Protein AF-D2TEB9-F1 (afdb_monomer_lite)

Foldseek 3Di:
DVVCQQVQKDKDWPVRVCVVVVPDPPDDPVNCVVPPVVVCLLQCLLQFPLWDKDFQFDPDPPGDGGIIMIGGDHDDPPDPSPDPDRDDSVSSVVSSVVNVVVVVLPPDDPDPVVVVVNVVVVVVVVVVVVVVVVVVVVVVVVVVVVVVVVVVPDPPVVVVVVVVVVVVVPPD

Structure (mmCIF, N/CA/C/O backbone):
data_AF-D2TEB9-F1
#
_entry.id   AF-D2TEB9-F1
#
loop_
_atom_site.group_PDB
_atom_site.id
_atom_site.type_symbol
_atom_site.label_atom_id
_atom_site.label_alt_id
_atom_site.label_comp_id
_atom_site.label_asym_id
_atom_site.label_entity_id
_atom_site.label_seq_id
_atom_site.pdbx_PDB_ins_code
_atom_site.Cartn_x
_atom_site.Cartn_y
_atom_site.Cartn_z
_atom_site.occupancy
_atom_site.B_iso_or_equiv
_atom_site.auth_seq_id
_atom_site.auth_comp_id
_atom_site.auth_asym_id
_atom_site.auth_atom_id
_atom_site.pdbx_PDB_model_num
ATOM 1 N N . LEU A 1 1 ? -5.143 -8.554 -5.297 1.00 90.31 1 LEU A N 1
ATOM 2 C CA . LEU A 1 1 ? -4.943 -8.502 -3.820 1.00 90.31 1 LEU A CA 1
ATOM 3 C C . LEU A 1 1 ? -6.089 -9.107 -3.008 1.00 90.31 1 LEU A C 1
ATOM 5 O O . LEU A 1 1 ? -5.792 -9.790 -2.038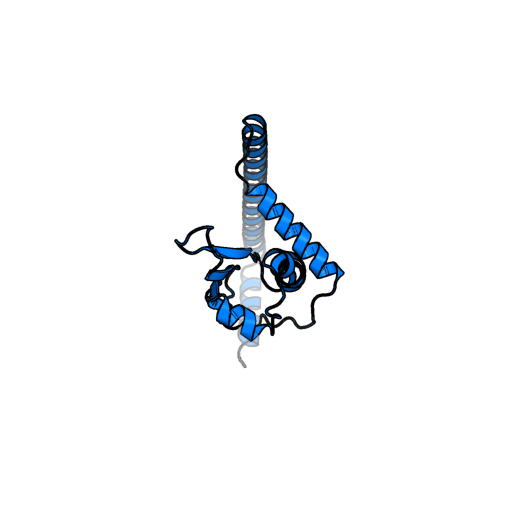 1.00 90.31 1 LEU A O 1
ATOM 9 N N . LYS A 1 2 ? -7.364 -8.933 -3.394 1.00 89.44 2 LYS A N 1
ATOM 10 C CA . LYS A 1 2 ? -8.524 -9.476 -2.650 1.00 89.44 2 LYS A CA 1
ATOM 11 C C . LYS A 1 2 ? -8.470 -11.002 -2.427 1.00 89.44 2 LYS A C 1
ATOM 13 O O . LYS A 1 2 ? -8.888 -11.475 -1.379 1.00 89.44 2 LYS A O 1
ATOM 18 N N . GLN A 1 3 ? -7.839 -11.765 -3.326 1.00 91.06 3 GLN A N 1
ATOM 19 C CA . GLN A 1 3 ? -7.564 -13.201 -3.122 1.00 91.06 3 GLN A CA 1
ATOM 20 C C . GLN A 1 3 ? -6.721 -13.512 -1.866 1.00 91.06 3 GLN A C 1
ATOM 22 O O . GLN A 1 3 ? -6.836 -14.584 -1.283 1.00 91.06 3 GLN A O 1
ATOM 27 N N . TYR A 1 4 ? -5.905 -12.556 -1.412 1.00 93.19 4 TYR A N 1
ATOM 28 C CA . TYR A 1 4 ? -5.076 -12.653 -0.208 1.00 93.19 4 TYR A CA 1
ATOM 29 C C . TYR A 1 4 ? -5.687 -11.910 0.990 1.00 93.19 4 TYR A C 1
ATOM 31 O O . TYR A 1 4 ? -4.988 -11.683 1.978 1.00 93.19 4 TYR A O 1
ATOM 39 N N . ARG A 1 5 ? -6.978 -11.535 0.934 1.00 89.75 5 ARG A N 1
ATOM 40 C CA . ARG A 1 5 ? -7.629 -10.676 1.942 1.00 89.75 5 ARG A CA 1
ATOM 41 C C . ARG A 1 5 ? -7.504 -11.188 3.376 1.00 89.75 5 ARG A C 1
ATOM 43 O O . ARG A 1 5 ? -7.299 -10.408 4.292 1.00 89.75 5 ARG A O 1
ATOM 50 N N . THR A 1 6 ? -7.548 -12.504 3.561 1.00 90.44 6 THR A N 1
ATOM 51 C CA . THR A 1 6 ? -7.464 -13.162 4.875 1.00 90.44 6 THR A CA 1
ATOM 52 C C . THR A 1 6 ? -6.033 -13.303 5.389 1.00 90.44 6 THR A C 1
ATOM 54 O O . THR A 1 6 ? -5.822 -13.382 6.594 1.00 90.44 6 THR A O 1
ATOM 57 N N . LYS A 1 7 ? -5.043 -13.346 4.488 1.00 94.31 7 LYS A N 1
ATOM 58 C CA . LYS A 1 7 ? -3.619 -13.437 4.841 1.00 94.31 7 LYS A CA 1
ATOM 59 C C . LYS A 1 7 ? -3.019 -12.062 5.132 1.00 94.31 7 LYS A C 1
ATOM 61 O O . LYS A 1 7 ? -2.113 -11.962 5.947 1.00 94.31 7 LYS A O 1
ATOM 66 N N . GLY A 1 8 ? -3.486 -11.020 4.439 1.00 93.19 8 GLY A N 1
ATOM 67 C CA . GLY A 1 8 ? -2.958 -9.658 4.576 1.00 93.19 8 GLY A CA 1
ATOM 68 C C . GLY A 1 8 ? -1.603 -9.429 3.895 1.00 93.19 8 GLY A C 1
ATOM 69 O O . GLY A 1 8 ? -1.045 -8.342 3.993 1.00 93.19 8 GLY A O 1
ATOM 70 N N . ILE A 1 9 ? -1.045 -10.436 3.214 1.00 96.12 9 ILE A N 1
ATOM 71 C CA . ILE A 1 9 ? 0.264 -10.361 2.554 1.00 96.12 9 ILE A CA 1
ATOM 72 C C . ILE A 1 9 ? 0.181 -11.026 1.182 1.00 96.12 9 ILE A C 1
ATOM 74 O O . ILE A 1 9 ? -0.337 -12.137 1.053 1.00 96.12 9 ILE A O 1
ATOM 78 N N . ALA A 1 10 ? 0.723 -10.354 0.168 1.00 97.06 10 ALA A N 1
ATOM 79 C CA . ALA A 1 10 ? 0.889 -10.879 -1.180 1.00 97.06 10 ALA A CA 1
ATOM 80 C C . ALA A 1 10 ? 2.290 -10.548 -1.700 1.00 97.06 10 ALA A C 1
ATOM 82 O O . ALA A 1 10 ? 2.760 -9.420 -1.548 1.00 97.06 10 ALA A O 1
ATOM 83 N N . TYR A 1 11 ? 2.947 -11.520 -2.320 1.00 97.62 11 TYR A N 1
ATOM 84 C CA . TYR A 1 11 ? 4.244 -11.338 -2.959 1.00 97.62 11 TYR A CA 1
ATOM 85 C C . TYR A 1 11 ? 4.131 -11.701 -4.434 1.00 97.62 11 TYR A C 1
ATOM 87 O O . TYR A 1 11 ? 3.519 -12.713 -4.767 1.00 97.62 11 TYR A O 1
ATOM 95 N N . PHE A 1 12 ? 4.737 -10.878 -5.281 1.00 97.56 12 PHE A N 1
ATOM 96 C CA . PHE A 1 12 ? 4.862 -11.110 -6.712 1.00 97.56 12 PHE A CA 1
ATOM 97 C C . PHE A 1 12 ? 6.335 -10.980 -7.086 1.00 97.56 12 PHE A C 1
ATOM 99 O O . PHE A 1 12 ? 7.004 -10.039 -6.631 1.00 97.56 12 PHE A O 1
ATOM 106 N N . SER A 1 13 ? 6.845 -11.908 -7.899 1.00 97.94 13 SER A N 1
ATOM 107 C CA . SER A 1 13 ? 8.158 -11.730 -8.520 1.00 97.94 13 SER A CA 1
ATOM 108 C C . SER A 1 13 ? 8.122 -10.511 -9.447 1.00 97.94 13 SER A C 1
ATOM 110 O O . SER A 1 13 ? 7.054 -9.977 -9.763 1.00 97.94 13 SER A O 1
ATOM 112 N N . LYS A 1 14 ? 9.289 -10.007 -9.846 1.00 95.88 14 LYS A N 1
ATOM 113 C CA . LYS A 1 14 ? 9.337 -8.877 -10.774 1.00 95.88 14 LYS A CA 1
ATOM 114 C C . LYS A 1 14 ? 8.683 -9.257 -12.102 1.00 95.88 14 LYS A C 1
ATOM 116 O O . LYS A 1 14 ? 7.904 -8.474 -12.631 1.00 95.88 14 LYS A O 1
ATOM 121 N N . GLU A 1 15 ? 8.986 -10.441 -12.608 1.00 96.44 15 GLU A N 1
ATOM 122 C CA . GLU A 1 15 ? 8.473 -10.959 -13.870 1.00 96.44 15 GLU A CA 1
ATOM 123 C C . GLU A 1 15 ? 6.946 -11.090 -13.819 1.00 96.44 15 GLU A C 1
ATOM 125 O O . GLU A 1 15 ? 6.272 -10.456 -14.629 1.00 96.44 15 GLU A O 1
ATOM 130 N N . ASP A 1 16 ? 6.404 -11.763 -12.795 1.00 97.44 16 ASP A N 1
ATOM 131 C CA . ASP A 1 16 ? 4.951 -11.923 -12.632 1.00 97.44 16 ASP A CA 1
ATOM 132 C C . ASP A 1 16 ? 4.256 -10.568 -12.483 1.00 97.44 16 ASP A C 1
ATOM 134 O O . ASP A 1 16 ? 3.182 -10.342 -13.028 1.00 97.44 16 ASP A O 1
ATOM 138 N N . PHE A 1 17 ? 4.852 -9.636 -11.734 1.00 96.69 17 PHE A N 1
ATOM 139 C CA . PHE A 1 17 ? 4.270 -8.310 -11.541 1.00 96.69 17 PHE A CA 1
ATOM 140 C C . PHE A 1 17 ? 4.210 -7.509 -12.845 1.00 96.69 17 PHE A C 1
ATOM 142 O O . PHE A 1 17 ? 3.246 -6.783 -13.078 1.00 96.69 17 PHE A O 1
ATOM 149 N N . HIS A 1 18 ? 5.241 -7.630 -13.684 1.00 96.62 18 HIS A N 1
ATOM 150 C CA . HIS A 1 18 ? 5.275 -6.983 -14.989 1.00 96.62 18 HIS A CA 1
ATOM 151 C C . HIS A 1 18 ? 4.279 -7.607 -15.961 1.00 96.62 18 HIS A C 1
ATOM 153 O O . HIS A 1 18 ? 3.633 -6.867 -16.694 1.00 96.62 18 HIS A O 1
ATOM 159 N N . GLU A 1 19 ? 4.145 -8.930 -15.952 1.00 97.00 19 GLU A N 1
ATOM 160 C CA . GLU A 1 19 ? 3.185 -9.648 -16.787 1.00 97.00 19 GLU A CA 1
ATOM 161 C C . GLU A 1 19 ? 1.742 -9.340 -16.373 1.00 97.00 19 GLU A C 1
ATOM 163 O O . GLU A 1 19 ? 0.947 -8.899 -17.191 1.00 97.00 19 GLU A O 1
ATOM 168 N N . LEU A 1 20 ? 1.416 -9.456 -15.082 1.00 95.75 20 LEU A N 1
ATOM 169 C CA . LEU A 1 20 ? 0.059 -9.240 -14.561 1.00 95.75 20 LEU A CA 1
ATOM 170 C C . LEU A 1 20 ? -0.494 -7.831 -14.803 1.00 95.75 20 LEU A C 1
ATOM 172 O O . LEU A 1 20 ? -1.709 -7.642 -14.789 1.00 95.75 20 LEU A O 1
ATOM 176 N N . LEU A 1 21 ? 0.384 -6.836 -14.926 1.00 95.25 21 LEU A N 1
ATOM 177 C CA . LEU A 1 21 ? 0.014 -5.435 -15.131 1.00 95.25 21 LEU A CA 1
ATOM 178 C C . LEU A 1 21 ? 0.371 -4.927 -16.533 1.00 95.25 21 LEU A C 1
ATOM 180 O O . LEU A 1 21 ? 0.321 -3.716 -16.752 1.00 95.25 21 LEU A O 1
ATOM 184 N N . ASP A 1 22 ? 0.774 -5.821 -17.442 1.00 96.44 22 ASP A N 1
ATOM 185 C CA . ASP A 1 22 ? 1.213 -5.495 -18.802 1.00 96.44 22 ASP A CA 1
ATOM 186 C C . ASP A 1 22 ? 2.218 -4.325 -18.846 1.00 96.44 22 ASP A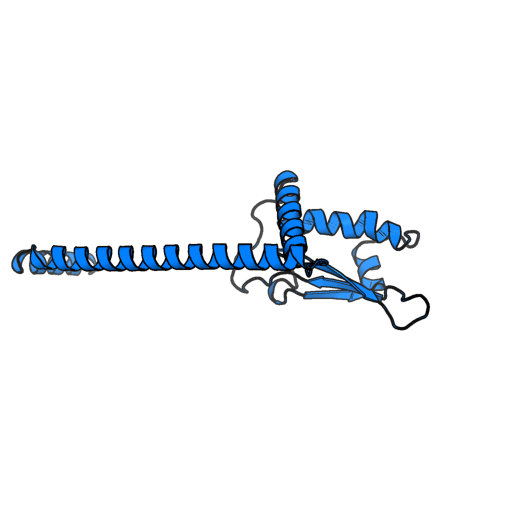 C 1
ATOM 188 O O . ASP A 1 22 ? 2.126 -3.392 -19.650 1.00 96.44 22 ASP A O 1
ATOM 192 N N . ILE A 1 23 ? 3.202 -4.342 -17.939 1.00 95.81 23 ILE A N 1
ATOM 193 C CA . ILE A 1 23 ? 4.173 -3.253 -17.797 1.00 95.81 23 ILE A CA 1
ATOM 194 C C . ILE A 1 23 ? 5.164 -3.295 -18.968 1.00 95.81 23 ILE A C 1
ATOM 196 O O . ILE A 1 23 ? 5.905 -4.275 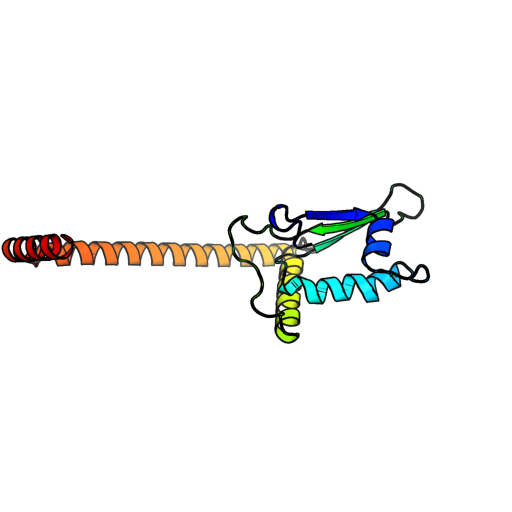-19.119 1.00 95.81 23 ILE A O 1
ATOM 200 N N . PRO A 1 24 ? 5.294 -2.208 -19.754 1.00 95.75 24 PRO A N 1
ATOM 201 C CA . PRO A 1 24 ? 6.236 -2.167 -20.862 1.00 95.75 24 PRO A CA 1
ATOM 202 C C . PRO A 1 24 ? 7.683 -2.370 -20.403 1.00 95.75 24 PRO A C 1
ATOM 204 O O . PRO A 1 24 ? 8.154 -1.717 -19.471 1.00 95.75 24 PRO A O 1
ATOM 207 N N . LYS A 1 25 ? 8.442 -3.195 -21.136 1.00 93.19 25 LYS A N 1
ATOM 208 C CA . LYS A 1 25 ? 9.878 -3.437 -20.873 1.00 93.19 25 LYS A CA 1
ATOM 209 C C . LYS A 1 25 ? 10.741 -2.169 -20.951 1.00 93.19 25 LYS A C 1
ATOM 211 O O . LYS A 1 25 ? 11.842 -2.149 -20.413 1.00 93.19 25 LYS A O 1
ATOM 216 N N . SER A 1 26 ? 10.252 -1.119 -21.615 1.00 95.75 26 SER A N 1
ATOM 217 C CA . SER A 1 26 ? 10.924 0.180 -21.722 1.00 95.75 26 SER A CA 1
ATOM 218 C C . SER A 1 26 ? 10.914 0.985 -20.420 1.00 95.75 26 SER A C 1
ATOM 220 O O . SER A 1 26 ? 11.710 1.915 -20.278 1.00 95.75 26 SER A O 1
ATOM 222 N N . TYR A 1 27 ? 10.029 0.660 -19.472 1.00 95.88 27 TYR A N 1
ATOM 223 C CA . TYR A 1 27 ? 9.930 1.395 -18.218 1.00 95.88 27 TYR A CA 1
ATOM 224 C C . TYR A 1 27 ? 11.143 1.111 -17.345 1.00 95.88 27 TYR A C 1
ATOM 226 O O . TYR A 1 27 ? 11.467 -0.034 -17.025 1.00 95.88 27 TYR A O 1
ATOM 234 N N . ARG A 1 28 ? 11.797 2.183 -16.902 1.00 94.31 28 ARG A N 1
ATOM 235 C CA . ARG A 1 28 ? 12.841 2.081 -15.887 1.00 94.31 28 ARG A CA 1
ATOM 236 C C . ARG A 1 28 ? 12.191 1.912 -14.521 1.00 94.31 28 ARG A C 1
ATOM 238 O O . ARG A 1 28 ? 11.037 2.280 -14.308 1.00 94.31 28 ARG A O 1
ATOM 245 N N . GLU A 1 29 ? 12.967 1.464 -13.540 1.00 91.88 29 GLU A N 1
ATOM 246 C CA . GLU A 1 29 ? 12.483 1.318 -12.161 1.00 91.88 29 GLU A CA 1
ATOM 247 C C . GLU A 1 29 ? 11.906 2.631 -11.590 1.00 91.88 29 GLU A C 1
ATOM 249 O O . GLU A 1 29 ? 10.990 2.618 -10.766 1.00 91.88 29 GLU A O 1
ATOM 254 N N . SER A 1 30 ? 12.412 3.786 -12.038 1.00 94.06 30 SER A N 1
ATOM 255 C CA . SER A 1 30 ? 11.865 5.106 -11.703 1.00 94.06 30 SER A CA 1
ATOM 256 C C . SER A 1 30 ? 10.464 5.331 -12.269 1.00 94.06 30 SER A C 1
ATOM 258 O O . SER A 1 30 ? 9.618 5.910 -11.586 1.00 94.06 30 SER A O 1
ATOM 260 N N . ASP A 1 31 ? 10.215 4.873 -13.495 1.00 96.56 31 ASP A N 1
ATOM 261 C CA . ASP A 1 31 ? 8.929 5.013 -14.175 1.00 96.56 31 ASP A CA 1
ATOM 262 C C . ASP A 1 31 ? 7.896 4.091 -13.544 1.00 96.56 31 ASP A C 1
ATOM 264 O O . ASP A 1 31 ? 6.786 4.536 -13.269 1.00 96.56 31 ASP A O 1
ATOM 268 N N . ILE A 1 32 ? 8.289 2.862 -13.192 1.00 96.00 32 ILE A N 1
ATOM 269 C CA . ILE A 1 32 ? 7.441 1.918 -12.451 1.00 96.00 32 ILE A CA 1
ATOM 270 C C . ILE A 1 32 ? 6.976 2.548 -11.131 1.00 96.00 32 ILE A C 1
ATOM 272 O O . ILE A 1 32 ? 5.789 2.524 -10.811 1.00 96.00 32 ILE A O 1
ATOM 276 N N . ASN A 1 33 ? 7.868 3.214 -10.388 1.00 94.50 33 ASN A N 1
ATOM 277 C CA . ASN A 1 33 ? 7.465 3.899 -9.153 1.00 94.50 33 ASN A CA 1
ATOM 278 C C . ASN A 1 33 ? 6.448 5.010 -9.394 1.00 94.50 33 ASN A C 1
ATOM 280 O O . ASN A 1 33 ? 5.471 5.124 -8.656 1.00 94.50 33 ASN A O 1
ATOM 284 N N . LYS A 1 34 ? 6.701 5.854 -10.397 1.00 96.06 34 LYS A N 1
ATOM 285 C CA . LYS A 1 34 ? 5.888 7.044 -10.663 1.00 96.06 34 LYS A CA 1
ATOM 286 C C . LYS A 1 34 ? 4.534 6.695 -11.272 1.00 96.06 34 LYS A C 1
ATOM 288 O O . LYS A 1 34 ? 3.545 7.318 -10.902 1.00 96.06 34 LYS A O 1
ATOM 293 N N . LYS A 1 35 ? 4.510 5.742 -12.203 1.00 96.44 35 LYS A N 1
ATOM 294 C CA . LYS A 1 35 ? 3.356 5.436 -13.054 1.00 96.44 35 LYS A CA 1
ATOM 295 C C . LYS A 1 35 ? 2.552 4.229 -12.590 1.00 96.44 35 LYS A C 1
ATOM 297 O O . LYS A 1 35 ? 1.386 4.152 -12.935 1.00 96.44 35 LYS A O 1
ATOM 302 N N . ILE A 1 36 ? 3.149 3.313 -11.828 1.00 96.06 36 ILE A N 1
ATOM 303 C CA . ILE A 1 36 ? 2.486 2.072 -11.408 1.00 96.06 36 ILE A CA 1
ATOM 304 C C . ILE A 1 36 ? 2.309 2.061 -9.889 1.00 96.06 36 ILE A C 1
ATOM 306 O O . ILE A 1 36 ? 1.192 2.131 -9.389 1.00 96.06 36 ILE A O 1
ATOM 310 N N . ILE A 1 37 ? 3.404 2.075 -9.124 1.00 95.81 37 ILE A N 1
ATOM 311 C CA . ILE A 1 37 ? 3.337 1.928 -7.659 1.00 95.81 37 ILE A CA 1
ATOM 312 C C . ILE A 1 37 ? 2.615 3.105 -6.991 1.00 95.81 37 ILE A C 1
ATOM 314 O O . ILE A 1 37 ? 1.805 2.895 -6.087 1.00 95.81 37 ILE A O 1
ATOM 318 N N . LYS A 1 38 ? 2.894 4.347 -7.413 1.00 94.75 38 LYS A N 1
ATOM 319 C CA . LYS A 1 38 ? 2.259 5.539 -6.830 1.00 94.75 38 LYS A CA 1
ATOM 320 C C . LYS A 1 38 ? 0.736 5.554 -7.066 1.00 94.75 38 LYS A C 1
ATOM 322 O O . LYS A 1 38 ? 0.035 5.720 -6.066 1.00 94.75 38 LYS A O 1
ATOM 327 N N . PRO A 1 39 ? 0.221 5.347 -8.295 1.00 95.06 39 PRO A N 1
ATOM 328 C CA . PRO A 1 39 ? -1.220 5.222 -8.525 1.00 95.06 39 PRO A CA 1
ATOM 329 C C . PRO A 1 39 ? -1.860 4.059 -7.769 1.00 95.06 39 PRO A C 1
ATOM 331 O O . PRO A 1 39 ? -2.838 4.279 -7.064 1.00 95.06 39 PRO A O 1
ATOM 334 N N . ILE A 1 40 ? -1.247 2.866 -7.787 1.00 95.00 40 ILE A N 1
ATOM 335 C CA . ILE A 1 40 ? -1.753 1.702 -7.039 1.00 95.00 40 ILE A CA 1
ATOM 336 C C . ILE A 1 40 ? -1.929 2.039 -5.558 1.00 95.00 40 ILE A C 1
ATOM 338 O O . ILE A 1 40 ? -2.952 1.710 -4.965 1.00 95.00 40 ILE A O 1
ATOM 342 N N . ARG A 1 41 ? -0.949 2.713 -4.944 1.00 93.31 41 ARG A N 1
ATOM 343 C CA . ARG A 1 41 ? -1.065 3.130 -3.543 1.00 93.31 41 ARG A CA 1
ATOM 344 C C . ARG A 1 41 ? -2.240 4.089 -3.344 1.00 93.31 41 ARG A C 1
ATOM 346 O O . ARG A 1 41 ? -2.994 3.915 -2.403 1.00 93.31 41 ARG A O 1
ATOM 353 N N . GLN A 1 42 ? -2.399 5.086 -4.208 1.00 91.56 42 GLN A N 1
ATOM 354 C CA . GLN A 1 42 ? -3.473 6.072 -4.077 1.00 91.56 42 GLN A CA 1
ATOM 355 C C . GLN A 1 42 ? -4.865 5.436 -4.185 1.00 91.56 42 GLN A C 1
ATOM 357 O O . GLN A 1 42 ? -5.724 5.705 -3.351 1.00 91.56 42 GLN A O 1
ATOM 362 N N . GLU A 1 43 ? -5.069 4.565 -5.167 1.00 91.25 43 GLU A N 1
ATOM 363 C CA . GLU A 1 43 ? -6.375 3.960 -5.436 1.00 91.25 43 GLU A CA 1
ATOM 364 C C . GLU A 1 43 ? -6.722 2.869 -4.417 1.00 91.25 43 GLU A C 1
ATOM 366 O O . GLU A 1 43 ? -7.842 2.796 -3.909 1.00 91.25 43 GLU A O 1
ATOM 371 N N . LEU A 1 44 ? -5.749 2.019 -4.076 1.00 91.75 44 LEU A N 1
ATOM 372 C CA . LEU A 1 44 ? -6.002 0.842 -3.252 1.00 91.75 44 LEU A CA 1
ATOM 373 C C . LEU A 1 44 ? -5.988 1.124 -1.749 1.00 91.75 44 LEU A C 1
ATOM 375 O O . LEU A 1 44 ? -6.535 0.315 -1.001 1.00 91.75 44 LEU A O 1
ATOM 379 N N . THR A 1 45 ? -5.422 2.242 -1.279 1.00 90.44 45 THR A N 1
ATOM 380 C CA . THR A 1 45 ? -5.449 2.599 0.152 1.00 90.44 45 THR A CA 1
ATOM 381 C C . THR A 1 45 ? -6.874 2.825 0.675 1.00 90.44 45 THR A C 1
ATOM 383 O O . THR A 1 45 ? -7.134 2.543 1.843 1.00 90.44 45 THR A O 1
ATOM 386 N N . ALA A 1 46 ? -7.818 3.250 -0.174 1.00 88.38 46 ALA A N 1
ATOM 387 C CA . ALA A 1 46 ? -9.232 3.351 0.204 1.00 88.38 46 ALA A CA 1
ATOM 388 C C . ALA A 1 46 ? -9.878 1.985 0.484 1.00 88.38 46 ALA A C 1
ATOM 390 O O . ALA A 1 46 ? -10.786 1.876 1.302 1.00 88.38 46 ALA A O 1
ATOM 391 N N . ILE A 1 47 ? -9.406 0.944 -0.204 1.00 88.88 47 ILE A N 1
ATOM 392 C CA . ILE A 1 47 ? -9.985 -0.402 -0.165 1.00 88.88 47 ILE A CA 1
ATOM 393 C C . ILE A 1 47 ? -9.284 -1.252 0.899 1.00 88.88 47 ILE A C 1
ATOM 395 O O . ILE A 1 47 ? -9.932 -1.909 1.708 1.00 88.88 47 ILE A O 1
ATOM 399 N N . PHE A 1 48 ? -7.951 -1.232 0.916 1.00 90.06 48 PHE A N 1
ATOM 400 C CA . PHE A 1 48 ? -7.126 -2.047 1.800 1.00 90.06 48 PHE A CA 1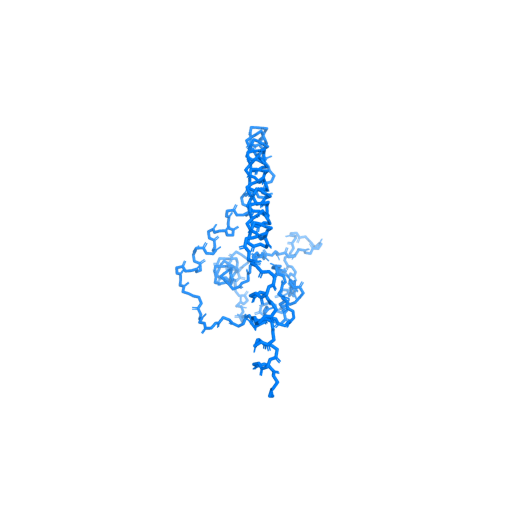
ATOM 401 C C . PHE A 1 48 ? -6.530 -1.189 2.918 1.00 90.06 48 PHE A C 1
ATOM 403 O O . PHE A 1 48 ? -5.593 -0.413 2.714 1.00 90.06 48 PHE A O 1
ATOM 410 N N . LYS A 1 49 ? -7.050 -1.365 4.136 1.00 88.69 49 LYS A N 1
ATOM 411 C CA . LYS A 1 49 ? -6.575 -0.643 5.326 1.00 88.69 49 LYS A CA 1
ATOM 412 C C . LYS A 1 49 ? -5.116 -0.996 5.627 1.00 88.69 49 LYS A C 1
ATOM 414 O O . LYS A 1 49 ? -4.762 -2.172 5.712 1.00 88.69 49 LYS A O 1
ATOM 419 N N . GLY A 1 50 ? -4.280 0.023 5.827 1.00 89.06 50 GLY A N 1
ATOM 420 C CA . GLY A 1 50 ? -2.855 -0.158 6.131 1.00 89.06 50 GLY A CA 1
ATOM 421 C C . GLY A 1 50 ? -2.032 -0.717 4.966 1.00 89.06 50 GLY A C 1
ATOM 422 O O . GLY A 1 50 ? -1.029 -1.390 5.199 1.00 89.06 50 GLY A O 1
ATOM 423 N N . LEU A 1 51 ? -2.458 -0.489 3.716 1.00 94.00 51 LEU A N 1
ATOM 424 C CA . LEU A 1 51 ? -1.723 -0.951 2.541 1.00 94.00 51 LEU A CA 1
ATOM 425 C C . LEU A 1 51 ? -0.315 -0.345 2.474 1.00 94.00 51 LEU A C 1
ATOM 427 O O . LEU A 1 51 ? -0.142 0.866 2.351 1.00 94.00 51 LEU A O 1
ATOM 431 N N . THR A 1 52 ? 0.688 -1.215 2.460 1.00 93.31 52 THR A N 1
ATOM 432 C CA . THR A 1 52 ? 2.098 -0.879 2.268 1.00 93.31 52 THR A CA 1
ATOM 433 C C . THR A 1 52 ? 2.667 -1.722 1.136 1.00 93.31 52 THR A C 1
ATOM 435 O O . THR A 1 52 ? 2.428 -2.927 1.055 1.00 93.31 52 THR A O 1
ATOM 438 N N . ILE A 1 53 ? 3.428 -1.080 0.251 1.00 95.12 53 ILE A N 1
ATOM 439 C CA . ILE A 1 53 ? 4.066 -1.721 -0.899 1.00 95.12 53 ILE A CA 1
ATOM 440 C C . ILE A 1 53 ? 5.574 -1.613 -0.707 1.00 95.12 53 ILE A C 1
ATOM 442 O O . ILE A 1 53 ? 6.123 -0.513 -0.645 1.00 95.12 53 ILE A O 1
ATOM 446 N N . GLN A 1 54 ? 6.244 -2.753 -0.599 1.00 95.06 54 GLN A N 1
ATOM 447 C CA . GLN A 1 54 ? 7.684 -2.840 -0.404 1.00 95.06 54 GLN A CA 1
ATOM 448 C C . GLN A 1 54 ? 8.337 -3.542 -1.584 1.00 95.06 54 GLN A C 1
ATOM 450 O O . GLN A 1 54 ? 7.880 -4.589 -2.037 1.00 95.06 54 GLN A O 1
ATOM 455 N N . LYS A 1 55 ? 9.461 -3.005 -2.048 1.00 95.94 55 LYS A N 1
ATOM 456 C CA . LYS A 1 55 ? 10.300 -3.709 -3.016 1.00 95.94 55 LYS A CA 1
ATOM 457 C C . LYS A 1 55 ? 11.171 -4.719 -2.299 1.00 95.94 55 LYS A C 1
ATOM 459 O O . LYS A 1 55 ? 11.778 -4.414 -1.271 1.00 95.94 55 LYS A O 1
ATOM 464 N N . ARG A 1 56 ? 11.265 -5.912 -2.867 1.00 96.81 56 ARG A N 1
ATOM 465 C CA . ARG A 1 56 ? 12.239 -6.917 -2.462 1.00 96.81 56 ARG A CA 1
ATOM 466 C C . ARG A 1 56 ? 13.449 -6.812 -3.378 1.00 96.81 56 ARG A C 1
ATOM 468 O O . ARG A 1 56 ? 13.310 -6.752 -4.598 1.00 96.81 56 ARG A O 1
ATOM 475 N N . TYR A 1 57 ? 14.630 -6.784 -2.772 1.00 96.38 57 TYR A N 1
ATOM 476 C CA . TYR A 1 57 ? 15.899 -6.635 -3.473 1.00 96.38 57 TYR A CA 1
ATOM 477 C C . TYR A 1 57 ? 16.717 -7.922 -3.388 1.00 96.38 57 TYR A C 1
ATOM 479 O O . TYR A 1 57 ? 16.779 -8.563 -2.338 1.00 96.38 57 TYR A O 1
ATOM 487 N N . GLY A 1 58 ? 17.358 -8.283 -4.495 1.00 95.38 58 GLY A N 1
ATOM 488 C CA . GLY A 1 58 ? 18.244 -9.434 -4.589 1.00 95.38 58 GLY A CA 1
ATOM 489 C C . GLY A 1 58 ? 19.637 -9.173 -4.013 1.00 95.38 58 GLY A C 1
ATOM 490 O O . GLY A 1 58 ? 20.015 -8.048 -3.671 1.00 95.38 58 GLY A O 1
ATOM 491 N N . LYS A 1 59 ? 20.439 -10.240 -3.936 1.00 92.88 59 LYS A N 1
ATOM 492 C CA . LYS A 1 59 ? 21.819 -10.201 -3.416 1.00 92.88 59 LYS A CA 1
ATOM 493 C C . LYS A 1 59 ? 22.874 -9.749 -4.448 1.00 92.88 59 LYS A C 1
ATOM 495 O O . LYS A 1 59 ? 24.033 -9.613 -4.081 1.00 92.88 59 LYS A O 1
ATOM 500 N N . GLY A 1 60 ? 22.491 -9.492 -5.703 1.00 92.56 60 GLY A N 1
ATOM 501 C CA . GLY A 1 60 ? 23.404 -9.103 -6.788 1.00 92.56 60 GLY A CA 1
ATOM 502 C C . GLY A 1 60 ? 23.947 -7.666 -6.712 1.00 92.56 60 GLY A C 1
ATOM 503 O O . GLY A 1 60 ? 23.486 -6.839 -5.915 1.00 92.56 60 GLY A O 1
ATOM 504 N N . ARG A 1 61 ? 24.924 -7.355 -7.580 1.00 90.69 61 ARG A N 1
ATOM 505 C CA . ARG A 1 61 ? 25.505 -6.007 -7.722 1.00 90.69 61 ARG A CA 1
ATOM 506 C C . ARG A 1 61 ? 24.407 -4.995 -8.065 1.00 90.69 61 ARG A C 1
ATOM 508 O O . ARG A 1 61 ? 23.547 -5.265 -8.895 1.00 90.69 61 ARG A O 1
ATOM 515 N N . GLY A 1 62 ? 24.427 -3.841 -7.399 1.00 89.56 62 GLY A N 1
ATOM 516 C CA . GLY A 1 62 ? 23.424 -2.791 -7.598 1.00 89.56 62 GLY A CA 1
ATOM 517 C C . GLY A 1 62 ? 22.056 -3.066 -6.966 1.00 89.56 62 GLY A C 1
ATOM 518 O O . GLY A 1 62 ? 21.135 -2.307 -7.237 1.00 89.56 62 GLY A O 1
ATOM 519 N N . LYS A 1 63 ? 21.917 -4.114 -6.129 1.00 93.44 63 LYS A N 1
ATOM 520 C CA . LYS A 1 63 ? 20.667 -4.474 -5.427 1.00 93.44 63 LYS A CA 1
ATOM 521 C C . LYS A 1 63 ? 19.464 -4.473 -6.382 1.00 93.44 63 LYS A C 1
ATOM 523 O O . LYS A 1 63 ? 18.575 -3.634 -6.249 1.00 93.44 63 LYS A O 1
ATOM 528 N N . PRO A 1 64 ? 19.427 -5.390 -7.363 1.00 94.94 64 PRO A N 1
ATOM 529 C CA . PRO A 1 64 ? 18.328 -5.433 -8.318 1.00 94.94 64 PRO A CA 1
ATOM 530 C C . PRO A 1 64 ? 17.004 -5.707 -7.597 1.00 94.94 64 PRO A C 1
ATOM 532 O O . PRO A 1 64 ? 16.962 -6.481 -6.637 1.00 94.94 64 PRO A O 1
ATOM 535 N N . VAL A 1 65 ? 15.921 -5.081 -8.058 1.00 95.81 65 VAL A N 1
ATOM 536 C CA . VAL A 1 65 ? 14.563 -5.403 -7.602 1.00 95.81 65 VAL A CA 1
ATOM 537 C C . VAL A 1 65 ? 14.195 -6.776 -8.154 1.00 95.81 65 VAL A C 1
ATOM 539 O O . VAL A 1 65 ? 14.280 -6.991 -9.358 1.00 95.81 65 VAL A O 1
ATOM 542 N N . ILE A 1 66 ? 13.811 -7.691 -7.268 1.00 97.19 66 ILE A N 1
ATOM 543 C CA . ILE A 1 66 ? 13.426 -9.071 -7.608 1.00 97.19 66 ILE A CA 1
ATOM 544 C C . ILE A 1 66 ? 11.925 -9.316 -7.437 1.00 97.19 66 ILE A C 1
ATOM 546 O O . ILE A 1 66 ? 11.420 -10.362 -7.818 1.00 97.19 66 ILE A O 1
ATOM 550 N N . GLY A 1 67 ? 11.202 -8.376 -6.829 1.00 97.19 67 GLY A N 1
ATOM 551 C CA . GLY A 1 67 ? 9.758 -8.482 -6.681 1.00 97.19 67 GLY A CA 1
ATOM 552 C C . GLY A 1 67 ? 9.162 -7.417 -5.778 1.00 97.19 67 GLY A C 1
ATOM 553 O O . GLY A 1 67 ? 9.867 -6.572 -5.215 1.00 97.19 67 GLY A O 1
ATOM 554 N N . TYR A 1 68 ? 7.849 -7.496 -5.616 1.00 97.69 68 TYR A N 1
ATOM 555 C CA . TYR A 1 68 ? 7.041 -6.528 -4.890 1.00 97.69 68 TYR A CA 1
ATOM 556 C C . TYR A 1 68 ? 6.187 -7.255 -3.852 1.00 97.69 68 TYR A C 1
ATOM 558 O O . TYR A 1 68 ? 5.500 -8.231 -4.150 1.00 97.69 68 TYR A O 1
ATOM 566 N N . GLN A 1 69 ? 6.247 -6.781 -2.611 1.00 97.38 69 GLN A N 1
ATOM 567 C CA . GLN A 1 69 ? 5.450 -7.285 -1.505 1.00 97.38 69 GLN A CA 1
ATOM 568 C C . GLN A 1 69 ? 4.400 -6.251 -1.113 1.00 97.38 69 GLN A C 1
ATOM 570 O O . GLN A 1 69 ? 4.724 -5.110 -0.795 1.00 97.38 69 GLN A O 1
ATOM 575 N N . PHE A 1 70 ? 3.152 -6.688 -1.085 1.00 97.31 70 PHE A N 1
ATOM 576 C CA . PHE A 1 70 ? 2.005 -5.932 -0.616 1.00 97.31 70 PHE A CA 1
ATOM 577 C C . PHE A 1 70 ? 1.618 -6.454 0.763 1.00 97.31 70 PHE A C 1
ATOM 579 O O . PHE A 1 70 ? 1.434 -7.659 0.936 1.00 97.31 70 PHE A O 1
ATOM 586 N N . THR A 1 71 ? 1.485 -5.561 1.736 1.00 95.69 71 THR A N 1
ATOM 587 C CA . THR A 1 71 ? 1.027 -5.883 3.093 1.00 95.69 71 THR A CA 1
ATOM 588 C C . THR A 1 71 ? -0.132 -4.977 3.468 1.00 95.69 71 THR A C 1
ATOM 590 O O . THR A 1 71 ? -0.093 -3.791 3.161 1.00 95.69 71 THR A O 1
ATOM 593 N N . PHE A 1 72 ? -1.156 -5.513 4.115 1.00 94.69 72 PHE A N 1
ATOM 594 C CA . PHE A 1 72 ? -2.344 -4.780 4.544 1.00 94.69 72 PHE A CA 1
ATOM 595 C C . PHE A 1 72 ? -3.025 -5.516 5.705 1.00 94.69 72 PHE A C 1
ATOM 597 O O . PHE A 1 72 ? -2.725 -6.679 5.983 1.00 94.69 72 PHE A O 1
ATOM 604 N N . LYS A 1 73 ? -3.942 -4.844 6.406 1.00 92.25 73 LYS A N 1
ATOM 605 C CA . LYS A 1 73 ? -4.667 -5.441 7.532 1.00 92.25 73 LYS A CA 1
ATOM 606 C C . LYS A 1 73 ? -5.584 -6.570 7.024 1.00 92.25 73 LYS A C 1
ATOM 608 O O . LYS A 1 73 ? -6.420 -6.296 6.163 1.00 92.25 73 LYS A O 1
ATOM 613 N N . PRO A 1 74 ? -5.453 -7.810 7.531 1.00 92.19 74 PRO A N 1
ATOM 614 C CA . PRO A 1 74 ? -6.264 -8.928 7.064 1.00 92.19 74 PRO A CA 1
ATOM 615 C C . PRO A 1 74 ? -7.744 -8.764 7.434 1.00 92.19 74 PRO A C 1
ATOM 617 O O . PRO A 1 74 ? -8.088 -8.234 8.493 1.00 92.19 74 PRO A O 1
ATOM 620 N N . GLU A 1 75 ? -8.608 -9.247 6.547 1.00 88.31 75 GLU A N 1
ATOM 621 C CA . GLU A 1 75 ? -10.065 -9.255 6.689 1.00 88.31 75 GLU A CA 1
ATOM 622 C C . GLU A 1 75 ? -10.563 -10.559 7.336 1.00 88.31 75 GLU A C 1
ATOM 624 O O . GLU A 1 75 ? -9.927 -11.617 7.246 1.00 88.31 75 GLU A O 1
ATOM 629 N N . ILE A 1 76 ? -11.731 -10.500 7.980 1.00 87.19 76 ILE A N 1
ATOM 630 C CA . ILE A 1 76 ? -12.343 -11.656 8.642 1.00 87.19 76 ILE A CA 1
ATOM 631 C C . ILE A 1 76 ? -12.972 -12.557 7.566 1.00 87.19 76 ILE A C 1
ATOM 633 O O . ILE A 1 76 ? -13.639 -12.096 6.648 1.00 87.19 76 ILE A O 1
ATOM 637 N N . LYS A 1 77 ? -12.795 -13.882 7.658 1.00 79.19 77 LYS A N 1
ATOM 638 C CA . LYS A 1 77 ? -13.243 -14.819 6.602 1.00 79.19 77 LYS A CA 1
ATOM 639 C C . LYS A 1 77 ? -14.725 -14.673 6.214 1.00 79.19 77 LYS A C 1
ATOM 641 O O . LYS A 1 77 ? -15.046 -14.840 5.041 1.00 79.19 77 LYS A O 1
ATOM 646 N N . LYS A 1 78 ? -15.594 -14.376 7.186 1.00 77.62 78 LYS A N 1
ATOM 647 C CA . LYS A 1 78 ? -17.058 -14.305 7.033 1.00 77.62 78 LYS A CA 1
ATOM 648 C C . LYS A 1 78 ? -17.616 -12.879 6.896 1.00 77.62 78 LYS A C 1
ATOM 650 O O . LYS A 1 78 ? -18.832 -12.739 6.870 1.00 77.62 78 LYS A O 1
ATOM 655 N N . SER A 1 79 ? -16.783 -11.835 6.854 1.00 74.12 79 SER A N 1
ATOM 656 C CA . SER A 1 79 ? -17.295 -10.486 6.588 1.00 74.12 79 SER A CA 1
ATOM 657 C C . SER A 1 79 ? -17.688 -10.346 5.120 1.00 74.12 79 SER A C 1
ATOM 659 O O . SER A 1 79 ? -16.937 -10.769 4.241 1.00 74.12 79 SER A O 1
ATOM 661 N N . ASP A 1 80 ? -18.854 -9.749 4.868 1.00 69.06 80 ASP A N 1
ATOM 662 C CA . ASP A 1 80 ? -19.178 -9.190 3.558 1.00 69.06 80 ASP A CA 1
ATOM 663 C C . ASP A 1 80 ? -18.466 -7.838 3.439 1.00 69.06 80 ASP A C 1
ATOM 665 O O . ASP A 1 80 ? -18.883 -6.820 3.990 1.00 69.06 80 ASP A O 1
ATOM 669 N N . ASP A 1 81 ? -17.296 -7.884 2.818 1.00 64.94 81 ASP A N 1
ATOM 670 C CA . ASP A 1 81 ? -16.359 -6.776 2.661 1.00 64.94 81 ASP A CA 1
ATOM 671 C C . ASP A 1 81 ? -16.189 -6.409 1.177 1.00 64.94 81 ASP A C 1
ATOM 673 O O . ASP A 1 81 ? -15.162 -5.859 0.756 1.00 64.94 81 ASP A O 1
ATOM 677 N N . PHE A 1 82 ? -17.205 -6.714 0.364 1.00 68.19 82 PHE A N 1
ATOM 678 C CA . PHE A 1 82 ? -17.342 -6.142 -0.965 1.00 68.19 82 PHE A CA 1
ATOM 679 C C . PHE A 1 82 ? -17.802 -4.691 -0.831 1.00 68.19 82 PHE A C 1
ATOM 681 O O . PHE A 1 82 ? -18.854 -4.389 -0.267 1.00 68.19 82 PHE A O 1
ATOM 688 N N . ASN A 1 83 ? -16.996 -3.766 -1.352 1.00 66.81 83 ASN A N 1
ATOM 689 C CA . ASN A 1 83 ? -17.400 -2.371 -1.412 1.00 66.81 83 ASN A CA 1
ATOM 690 C C . ASN A 1 83 ? -18.658 -2.267 -2.282 1.00 66.81 83 ASN A C 1
ATOM 692 O O . ASN A 1 83 ? -18.620 -2.593 -3.467 1.00 66.81 83 ASN A O 1
ATOM 696 N N . LYS A 1 84 ? -19.764 -1.799 -1.693 1.00 69.81 84 LYS A N 1
ATOM 697 C CA . LYS A 1 84 ? -21.055 -1.624 -2.385 1.00 69.81 84 LYS A CA 1
ATOM 698 C C . LYS A 1 84 ? -20.981 -0.614 -3.539 1.00 69.81 84 LYS A C 1
ATOM 700 O O . LYS A 1 84 ? -21.849 -0.594 -4.400 1.00 69.81 84 LYS A O 1
ATOM 705 N N . HIS A 1 85 ? -19.954 0.230 -3.530 1.00 75.44 85 HIS A N 1
ATOM 706 C CA . HIS A 1 85 ? -19.659 1.251 -4.525 1.00 75.44 85 HIS A CA 1
ATOM 707 C C . HIS A 1 85 ? -18.139 1.411 -4.634 1.00 75.44 85 HIS A C 1
ATOM 709 O O . HIS A 1 85 ? -17.410 1.188 -3.665 1.00 75.44 85 HIS A O 1
ATOM 715 N N . ALA A 1 86 ? -17.647 1.770 -5.820 1.00 80.31 86 ALA A N 1
ATOM 716 C CA . ALA A 1 86 ? -16.241 2.115 -5.984 1.00 80.31 86 ALA A CA 1
ATOM 717 C C . ALA A 1 86 ? -15.940 3.408 -5.200 1.00 80.31 86 ALA A C 1
ATOM 719 O O . ALA A 1 86 ? -16.724 4.355 -5.300 1.00 80.31 86 ALA A O 1
ATOM 720 N N . PRO A 1 87 ? -14.833 3.469 -4.437 1.00 82.50 87 PRO A N 1
ATOM 721 C CA . PRO A 1 87 ? -14.501 4.655 -3.661 1.00 82.50 87 PRO A CA 1
ATOM 722 C C . PRO A 1 87 ? -14.270 5.850 -4.586 1.00 82.50 87 PRO A C 1
ATOM 724 O O . PRO A 1 87 ? -13.559 5.756 -5.593 1.00 82.50 87 PRO A O 1
ATOM 727 N N . THR A 1 88 ? -14.851 6.988 -4.228 1.00 88.31 88 THR A N 1
ATOM 728 C CA . THR A 1 88 ? -14.694 8.252 -4.952 1.00 88.31 88 THR A CA 1
ATOM 729 C C . THR A 1 88 ? -13.264 8.789 -4.832 1.00 88.31 88 THR A C 1
ATOM 731 O O . THR A 1 88 ? -12.509 8.429 -3.926 1.00 88.31 88 THR A O 1
ATOM 734 N N . LYS A 1 89 ? -12.865 9.699 -5.732 1.00 87.75 89 LYS A N 1
ATOM 735 C CA . LYS A 1 89 ? -11.525 10.319 -5.683 1.00 87.75 89 LYS A CA 1
ATOM 736 C C . LYS A 1 89 ? -11.266 11.054 -4.363 1.00 87.75 89 LYS A C 1
ATOM 738 O O . LYS A 1 89 ? -10.140 11.052 -3.872 1.00 87.75 89 LYS A O 1
ATOM 743 N N . GLU A 1 90 ? -12.295 11.665 -3.780 1.00 88.75 90 GLU A N 1
ATOM 744 C CA . GLU A 1 90 ? -12.184 12.356 -2.493 1.00 88.75 90 GLU A CA 1
ATOM 745 C C . GLU A 1 90 ? -11.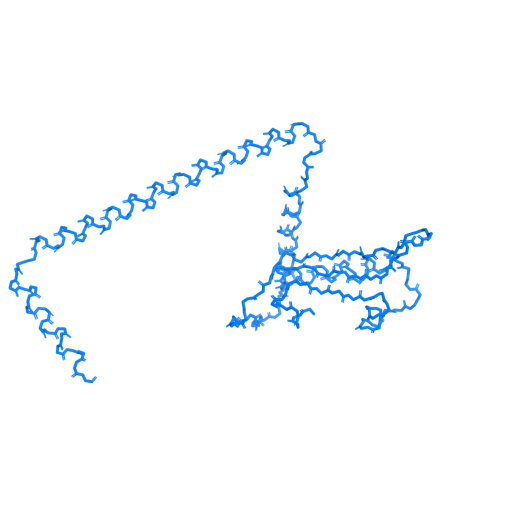924 11.383 -1.343 1.00 88.75 90 GLU A C 1
ATOM 747 O O . GLU A 1 90 ? -11.041 11.624 -0.520 1.00 88.75 90 GLU A O 1
ATOM 752 N N . GLU A 1 91 ? -12.637 10.257 -1.306 1.00 87.00 91 GLU A N 1
ATOM 753 C CA . GLU A 1 91 ? -12.433 9.204 -0.306 1.00 87.00 91 GLU A CA 1
ATOM 754 C C . GLU A 1 91 ? -11.046 8.575 -0.424 1.00 87.00 91 GLU A C 1
ATOM 756 O O . GLU A 1 91 ? -10.383 8.352 0.588 1.00 87.00 91 GLU A O 1
ATOM 761 N N . GLN A 1 92 ? -10.570 8.357 -1.653 1.00 88.25 92 GLN A N 1
ATOM 762 C CA . GLN A 1 92 ? -9.208 7.886 -1.903 1.00 88.25 92 GLN A CA 1
ATOM 763 C C . GLN A 1 92 ? -8.161 8.862 -1.365 1.00 88.25 92 GLN A C 1
ATOM 765 O O . GLN A 1 92 ? -7.231 8.447 -0.674 1.00 88.25 92 GLN A O 1
ATOM 770 N N . ASN A 1 93 ? -8.333 10.163 -1.614 1.00 89.12 93 ASN A N 1
ATOM 771 C CA . ASN A 1 93 ? -7.414 11.180 -1.110 1.00 89.12 93 ASN A CA 1
ATOM 772 C C . ASN A 1 93 ? -7.428 11.256 0.426 1.00 89.12 93 ASN A C 1
ATOM 774 O O . ASN A 1 93 ? -6.358 11.265 1.034 1.00 89.12 93 ASN A O 1
ATOM 778 N N . LYS A 1 94 ? -8.611 11.221 1.057 1.00 89.75 94 LYS A N 1
ATOM 779 C CA . LYS A 1 94 ? -8.747 11.189 2.526 1.00 89.75 94 LYS A CA 1
ATOM 780 C C . LYS A 1 94 ? -8.089 9.947 3.129 1.00 89.75 94 LYS A C 1
ATOM 782 O O . LYS A 1 94 ? -7.338 10.049 4.096 1.00 89.75 94 LYS A O 1
ATOM 787 N N . ALA A 1 95 ? -8.322 8.771 2.544 1.00 86.56 95 ALA A N 1
ATOM 788 C CA . ALA A 1 95 ? -7.708 7.526 2.998 1.00 86.56 95 ALA A CA 1
ATOM 789 C C . ALA A 1 95 ? -6.178 7.558 2.858 1.00 86.56 95 ALA A C 1
ATOM 791 O O . ALA A 1 95 ? -5.459 7.110 3.754 1.00 86.56 95 ALA A O 1
ATOM 792 N N . LEU A 1 96 ? -5.671 8.121 1.757 1.00 88.75 96 LEU A N 1
ATOM 793 C CA . LEU A 1 96 ? -4.239 8.289 1.533 1.00 88.75 96 LEU A CA 1
ATOM 794 C C . LEU A 1 96 ? -3.607 9.251 2.550 1.00 88.75 96 LEU A C 1
ATOM 796 O O . LEU A 1 96 ? -2.505 8.989 3.032 1.00 88.75 96 LEU A O 1
ATOM 800 N N . GLU A 1 97 ? -4.284 10.348 2.886 1.00 89.12 97 GLU A N 1
ATOM 801 C CA . GLU A 1 97 ? -3.827 11.307 3.895 1.00 89.12 97 GLU A CA 1
ATOM 802 C C . GLU A 1 97 ? -3.737 10.666 5.285 1.00 89.12 97 GLU A C 1
ATOM 804 O O . GLU A 1 97 ? -2.682 10.731 5.920 1.00 89.12 97 GLU A O 1
ATOM 809 N N . LEU A 1 98 ? -4.780 9.937 5.697 1.00 86.75 98 LEU A N 1
ATOM 810 C CA . LEU A 1 98 ? -4.798 9.170 6.947 1.00 86.75 98 LEU A CA 1
ATOM 811 C C . LEU A 1 98 ? -3.661 8.140 7.007 1.00 86.75 98 LEU A C 1
ATOM 813 O O . LEU A 1 98 ? -2.952 8.047 8.010 1.00 86.75 98 LEU A O 1
ATOM 817 N N . ALA A 1 99 ? -3.439 7.395 5.921 1.00 84.88 99 ALA A N 1
ATOM 818 C CA . ALA A 1 99 ? -2.355 6.420 5.850 1.00 84.88 99 ALA A CA 1
ATOM 819 C C . ALA A 1 99 ? -0.971 7.086 5.949 1.00 84.88 99 ALA A C 1
ATOM 821 O O . ALA A 1 99 ? -0.089 6.595 6.653 1.00 84.88 99 ALA A O 1
ATOM 822 N N . ASN A 1 100 ? -0.767 8.227 5.282 1.00 85.81 100 ASN A N 1
ATOM 823 C CA . ASN A 1 100 ? 0.490 8.969 5.381 1.00 85.81 100 ASN A CA 1
ATOM 824 C C . ASN A 1 100 ? 0.718 9.521 6.797 1.00 85.81 100 ASN A C 1
ATOM 826 O O . ASN A 1 100 ? 1.859 9.516 7.261 1.00 85.81 100 ASN A O 1
ATOM 830 N N . GLN A 1 101 ? -0.336 9.969 7.486 1.00 85.00 101 GLN A N 1
ATOM 831 C CA . GLN A 1 101 ? -0.253 10.441 8.868 1.00 85.00 101 GLN A CA 1
ATOM 832 C C . GLN A 1 101 ? 0.165 9.316 9.826 1.00 85.00 101 GLN A C 1
ATOM 834 O O . GLN A 1 101 ? 1.065 9.519 10.640 1.00 85.00 101 GLN A O 1
ATOM 839 N N . GLN A 1 102 ? -0.412 8.117 9.678 1.00 77.25 102 GLN A N 1
ATOM 840 C CA . GLN A 1 102 ? -0.025 6.933 10.459 1.00 77.25 102 GLN A CA 1
ATOM 841 C C . GLN A 1 102 ? 1.457 6.584 10.271 1.00 77.25 102 GLN A C 1
ATOM 843 O O . GLN A 1 102 ? 2.197 6.434 11.244 1.00 77.25 102 GLN A O 1
ATOM 848 N N . VAL A 1 103 ? 1.933 6.566 9.023 1.00 76.00 103 VAL A N 1
ATOM 849 C CA . VAL A 1 103 ? 3.352 6.313 8.724 1.00 76.00 103 VAL A CA 1
ATOM 850 C C . VAL A 1 103 ? 4.260 7.383 9.339 1.00 76.00 103 VAL A C 1
ATOM 852 O O . VAL A 1 103 ? 5.371 7.075 9.761 1.00 76.00 103 VAL A O 1
ATOM 855 N N . GLN A 1 104 ? 3.829 8.646 9.394 1.00 69.62 104 GLN A N 1
ATOM 856 C CA . GLN A 1 104 ? 4.602 9.706 10.048 1.00 69.62 104 GLN A CA 1
ATOM 857 C C . GLN A 1 104 ? 4.673 9.530 11.567 1.00 69.62 104 GLN A C 1
ATOM 859 O O . GLN A 1 104 ? 5.728 9.794 12.133 1.00 69.62 104 GLN A O 1
ATOM 864 N N . SER A 1 105 ? 3.601 9.062 12.214 1.00 67.19 105 SER A N 1
ATOM 865 C CA . SER A 1 105 ? 3.618 8.769 13.653 1.00 67.19 105 SER A CA 1
ATOM 866 C C . SER A 1 105 ? 4.448 7.539 14.025 1.00 67.19 105 SER A C 1
ATOM 868 O O . SER A 1 105 ? 4.966 7.485 15.130 1.00 67.19 105 SER A O 1
ATOM 870 N N . GLU A 1 106 ? 4.598 6.568 13.121 1.00 65.69 106 GLU A N 1
ATOM 871 C CA . GLU A 1 106 ? 5.379 5.344 13.363 1.00 65.69 106 GLU A CA 1
ATOM 872 C C . GLU A 1 106 ? 6.879 5.505 13.069 1.00 65.69 106 GLU A C 1
ATOM 874 O O . GLU A 1 106 ? 7.692 4.662 13.460 1.00 65.69 106 GLU A O 1
ATOM 879 N N . LYS A 1 107 ? 7.280 6.569 12.362 1.00 64.44 107 LYS A N 1
ATOM 880 C CA . LYS A 1 107 ? 8.700 6.855 12.137 1.00 64.44 107 LYS A CA 1
ATOM 881 C C . LYS A 1 107 ? 9.368 7.159 13.468 1.00 64.44 107 LYS A C 1
ATOM 883 O O . LYS A 1 107 ? 8.952 8.065 14.182 1.00 64.44 107 LYS A O 1
ATOM 888 N N . ALA A 1 108 ? 10.447 6.429 13.752 1.00 59.84 108 ALA A N 1
ATOM 889 C CA . ALA A 1 108 ? 11.244 6.662 14.941 1.00 59.84 108 ALA A CA 1
ATOM 890 C C . ALA A 1 108 ? 11.691 8.137 14.976 1.00 59.84 108 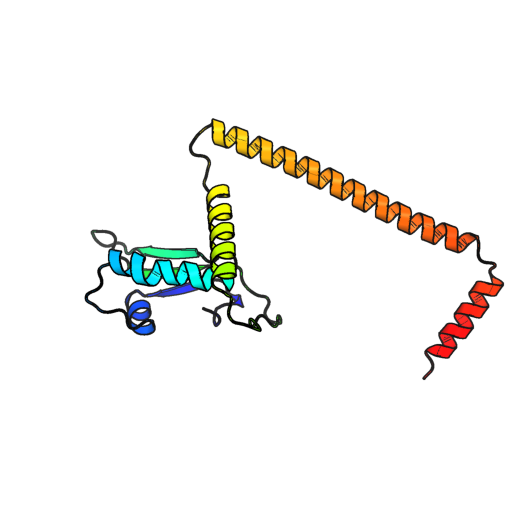ALA A C 1
ATOM 892 O O . ALA A 1 108 ? 12.282 8.605 13.996 1.00 59.84 108 ALA A O 1
ATOM 893 N N . PRO A 1 109 ? 11.422 8.864 16.071 1.00 61.38 109 PRO A N 1
ATOM 894 C CA . PRO A 1 109 ? 11.828 10.254 16.216 1.00 61.38 109 PRO A CA 1
ATOM 895 C C . PRO A 1 109 ? 13.337 10.374 16.016 1.00 61.38 109 PRO A C 1
ATOM 897 O O . PRO A 1 109 ? 14.140 9.709 16.683 1.00 61.38 109 PRO A O 1
ATOM 900 N N . THR A 1 110 ? 13.705 11.220 15.062 1.00 63.22 110 THR A N 1
ATOM 901 C CA . THR A 1 110 ? 15.088 11.414 14.615 1.00 63.22 110 THR A CA 1
ATOM 902 C C . THR A 1 110 ? 15.873 12.312 15.570 1.00 63.22 110 THR A C 1
ATOM 904 O O . THR A 1 110 ? 17.098 12.243 15.619 1.00 63.22 110 THR A O 1
ATOM 907 N N . SER A 1 111 ? 15.164 13.094 16.391 1.00 77.56 111 SER A N 1
ATOM 908 C CA . SER A 1 111 ? 15.719 13.993 17.405 1.00 77.56 111 SER A CA 1
ATOM 909 C C . SER A 1 111 ? 15.205 13.672 18.817 1.00 77.56 111 SER A C 1
ATOM 911 O O . SER A 1 111 ? 14.067 13.241 19.011 1.00 77.56 111 SER A O 1
ATOM 913 N N . LEU A 1 112 ? 16.028 13.943 19.837 1.00 74.81 112 LEU A N 1
ATOM 914 C CA . LEU A 1 112 ? 15.653 13.856 21.259 1.00 74.81 112 LEU A CA 1
ATOM 915 C C . LEU A 1 112 ? 14.398 14.680 21.590 1.00 74.81 112 LEU A C 1
ATOM 917 O O . LEU A 1 112 ? 13.574 14.255 22.396 1.00 74.81 112 LEU A O 1
ATOM 921 N N . GLN A 1 113 ? 14.216 15.833 20.943 1.00 80.31 113 GLN A N 1
ATOM 922 C CA . GLN A 1 113 ? 13.036 16.673 21.162 1.00 80.31 113 GLN A CA 1
ATOM 923 C C . GLN A 1 113 ? 11.752 16.021 20.635 1.00 80.31 113 GLN A C 1
ATOM 925 O O . GLN A 1 113 ? 10.707 16.099 21.282 1.00 80.31 113 GLN A O 1
ATOM 930 N N . GLU A 1 114 ? 11.832 15.334 19.493 1.00 79.75 114 GLU A N 1
ATOM 931 C CA . GLU A 1 114 ? 10.704 14.584 18.935 1.00 79.75 114 GLU A CA 1
ATOM 932 C C . GLU A 1 114 ? 10.312 13.427 19.864 1.00 79.75 114 GLU A C 1
ATOM 934 O O . GLU A 1 114 ? 9.126 13.258 20.139 1.00 79.75 114 GLU A O 1
ATOM 939 N N . LYS A 1 115 ? 11.296 12.724 20.455 1.00 81.31 115 LYS A N 1
ATOM 940 C CA . LYS A 1 115 ? 11.063 11.682 21.478 1.00 81.31 115 LYS A CA 1
ATOM 941 C C . LYS A 1 115 ? 10.307 12.218 22.690 1.00 81.31 115 LYS A C 1
ATOM 943 O O . LYS A 1 115 ? 9.332 11.615 23.129 1.00 81.31 115 LYS A O 1
ATOM 948 N N . ILE A 1 116 ? 10.738 13.361 23.227 1.00 85.56 116 ILE A N 1
ATOM 949 C CA . ILE A 1 116 ? 10.084 13.993 24.384 1.00 85.56 116 ILE A CA 1
ATOM 950 C C . ILE A 1 116 ? 8.644 14.392 24.033 1.00 85.56 116 ILE A C 1
ATOM 952 O O . ILE A 1 116 ? 7.727 14.182 24.828 1.00 85.56 116 ILE A O 1
ATOM 956 N N . LYS A 1 117 ? 8.422 14.947 22.836 1.00 86.50 117 LYS A N 1
ATOM 957 C CA . LYS A 1 117 ? 7.089 15.346 22.362 1.00 86.50 117 LYS A CA 1
ATOM 958 C C . LYS A 1 117 ? 6.156 14.145 22.189 1.00 86.50 117 LYS A C 1
ATOM 960 O O . LYS A 1 117 ? 4.988 14.226 22.564 1.00 86.50 117 LYS A O 1
ATOM 965 N N . GLU A 1 118 ? 6.663 13.044 21.649 1.00 81.88 118 GLU A N 1
ATOM 966 C CA . GLU A 1 118 ? 5.920 11.794 21.486 1.00 81.88 118 GLU A CA 1
ATOM 967 C C . GLU A 1 118 ? 5.522 11.192 22.840 1.00 81.88 118 GLU A C 1
ATOM 969 O O . GLU A 1 118 ? 4.352 10.875 23.052 1.00 81.88 118 GLU A O 1
ATOM 974 N N . GLN A 1 119 ? 6.458 11.117 23.792 1.00 85.12 119 GLN A N 1
ATOM 975 C CA . GLN A 1 119 ? 6.173 10.621 25.142 1.00 85.12 119 GLN A CA 1
ATOM 976 C C . GLN A 1 119 ? 5.115 11.467 25.859 1.00 85.12 119 GLN A C 1
ATOM 978 O O . GLN A 1 119 ? 4.215 10.909 26.484 1.00 85.12 119 GLN A O 1
ATOM 983 N N . LYS A 1 120 ? 5.172 12.799 25.720 1.00 88.38 120 LYS A N 1
ATOM 984 C CA . LYS A 1 120 ? 4.147 13.704 26.266 1.00 88.38 120 LYS A CA 1
ATOM 985 C C . LYS A 1 120 ? 2.761 13.427 25.680 1.00 88.38 120 LYS A C 1
ATOM 987 O O . LYS A 1 120 ? 1.812 13.283 26.441 1.00 88.38 120 LYS A O 1
ATOM 992 N N . ARG A 1 121 ? 2.649 13.277 24.354 1.00 87.25 121 ARG A N 1
ATOM 993 C CA . ARG A 1 121 ? 1.378 12.917 23.692 1.00 87.25 121 ARG A CA 1
ATOM 994 C C . ARG A 1 121 ? 0.849 11.562 24.152 1.00 87.25 121 ARG A C 1
ATOM 996 O O . ARG A 1 121 ? -0.344 11.413 24.387 1.00 87.25 121 ARG A O 1
ATOM 1003 N N . LYS A 1 122 ? 1.733 10.570 24.292 1.00 87.56 122 LYS A N 1
ATOM 1004 C CA . LYS A 1 122 ? 1.364 9.237 24.782 1.00 87.56 122 LYS A CA 1
ATOM 1005 C C . LYS A 1 122 ? 0.814 9.296 26.209 1.00 87.56 122 LYS A C 1
ATOM 1007 O O . LYS A 1 122 ? -0.163 8.616 26.504 1.00 87.56 122 LYS A O 1
ATOM 1012 N N . LEU A 1 123 ? 1.419 10.113 27.070 1.00 93.25 123 LEU A N 1
ATOM 1013 C CA . LEU A 1 123 ? 0.954 10.318 28.440 1.00 93.25 123 LEU A CA 1
ATOM 1014 C C . LEU A 1 123 ? -0.426 10.990 28.482 1.00 93.25 123 LEU A C 1
ATOM 1016 O O . LEU A 1 123 ? -1.302 10.531 29.205 1.00 93.25 123 LEU A O 1
ATOM 1020 N N . GLU A 1 124 ? -0.630 12.030 27.677 1.00 92.62 124 GLU A N 1
ATOM 1021 C CA . GLU A 1 124 ? -1.918 12.727 27.559 1.00 92.62 124 GLU A CA 1
ATOM 1022 C C . GLU A 1 124 ? -3.036 11.782 27.090 1.00 92.62 124 GLU A C 1
ATOM 1024 O O . GLU A 1 124 ? -4.116 11.745 27.679 1.00 92.62 124 GLU A O 1
ATOM 1029 N N . LEU A 1 125 ? -2.751 10.938 26.093 1.00 93.00 125 LEU A N 1
ATOM 1030 C CA . LEU A 1 125 ? -3.706 9.945 25.603 1.00 93.00 125 LEU A CA 1
ATOM 1031 C C . LEU A 1 125 ? -4.068 8.912 26.682 1.00 93.00 125 LEU A C 1
ATOM 1033 O O . LEU A 1 125 ? -5.237 8.564 26.826 1.00 93.00 125 LEU A O 1
ATOM 1037 N N . LEU A 1 126 ? -3.087 8.441 27.460 1.00 92.38 126 LEU A N 1
ATOM 1038 C CA . LEU A 1 126 ? -3.331 7.520 28.577 1.00 92.38 126 LEU A CA 1
ATOM 1039 C C . LEU A 1 126 ? -4.230 8.150 29.647 1.00 92.38 126 LEU A C 1
ATOM 1041 O O . LEU A 1 126 ? -5.153 7.497 30.124 1.00 92.38 126 LEU A O 1
ATOM 1045 N N . GLN A 1 127 ? -4.015 9.426 29.973 1.00 93.62 127 GLN A N 1
ATOM 1046 C CA . GLN A 1 127 ? -4.873 10.156 30.912 1.00 93.62 127 GLN A CA 1
ATOM 1047 C C . GLN A 1 127 ? -6.308 10.294 30.389 1.00 93.62 127 GLN A C 1
ATOM 1049 O O . GLN A 1 127 ? -7.262 10.214 31.161 1.00 93.62 127 GLN A O 1
ATOM 1054 N N . GLN A 1 128 ? -6.481 10.501 29.082 1.00 93.00 128 GLN A N 1
ATOM 1055 C CA . GLN A 1 128 ? -7.806 10.573 28.470 1.00 93.00 128 GLN A CA 1
ATOM 1056 C C . GLN A 1 128 ? -8.519 9.214 28.483 1.00 93.00 128 GLN A C 1
ATOM 1058 O O . GLN A 1 128 ? -9.708 9.157 28.791 1.00 93.00 128 GLN A O 1
ATOM 1063 N N . LEU A 1 129 ? -7.797 8.123 28.208 1.00 90.81 129 LEU A N 1
ATOM 1064 C CA . LEU A 1 129 ? -8.329 6.759 28.301 1.00 90.81 129 LEU A CA 1
ATOM 1065 C C . LEU A 1 129 ? -8.774 6.419 29.725 1.00 90.81 129 LEU A C 1
ATOM 1067 O O . LEU A 1 129 ? -9.860 5.878 29.908 1.00 90.81 129 LEU A O 1
ATOM 1071 N N . GLU A 1 130 ? -7.985 6.796 30.729 1.00 92.50 130 GLU A N 1
ATOM 1072 C CA . GLU A 1 130 ? -8.338 6.581 32.132 1.00 92.50 130 GLU A CA 1
ATOM 1073 C C . GLU A 1 130 ? -9.627 7.327 32.519 1.00 92.50 130 GLU A C 1
ATOM 1075 O O . GLU A 1 130 ? -10.484 6.780 33.212 1.00 92.50 130 GLU A O 1
ATOM 1080 N N . LYS A 1 131 ? -9.804 8.567 32.045 1.00 93.12 131 LYS A N 1
ATOM 1081 C CA . LYS A 1 131 ? -11.049 9.326 32.257 1.00 93.12 131 LYS A CA 1
ATOM 1082 C C . LYS A 1 131 ? -12.251 8.633 31.620 1.00 93.12 131 LYS A C 1
ATOM 1084 O O . LYS A 1 131 ? -13.263 8.466 32.292 1.00 93.12 131 LYS A O 1
ATOM 1089 N N . LEU A 1 132 ? -12.114 8.173 30.376 1.00 90.62 132 LEU A N 1
ATOM 1090 C CA . LEU A 1 132 ? -13.170 7.438 29.672 1.00 90.62 132 LEU A CA 1
ATOM 1091 C C . LEU A 1 132 ? -13.548 6.139 30.395 1.00 90.62 132 LEU A C 1
ATOM 1093 O O . LEU A 1 132 ? -14.725 5.807 30.498 1.00 90.62 132 LEU A O 1
ATOM 1097 N N . GLU A 1 133 ? -12.566 5.409 30.924 1.00 87.56 133 GLU A N 1
ATOM 1098 C CA . GLU A 1 133 ? -12.808 4.182 31.688 1.00 87.56 133 GLU A CA 1
ATOM 1099 C C . GLU A 1 133 ? -13.536 4.472 33.010 1.00 87.56 133 GLU A C 1
ATOM 1101 O O . GLU A 1 133 ? -14.460 3.753 33.394 1.00 87.56 133 GLU A O 1
ATOM 1106 N N . ARG A 1 134 ? -13.184 5.573 33.686 1.00 87.56 134 ARG A N 1
ATOM 1107 C CA . ARG A 1 134 ? -13.915 6.045 34.871 1.00 87.56 134 ARG A CA 1
ATOM 1108 C C . ARG A 1 134 ? -15.351 6.436 34.529 1.00 87.56 134 ARG A C 1
ATOM 1110 O O . ARG A 1 134 ? -16.256 6.036 35.251 1.00 87.56 134 ARG A O 1
ATOM 1117 N N . GLU A 1 135 ? -15.569 7.162 33.436 1.00 84.00 135 GLU A N 1
ATOM 1118 C CA . GLU A 1 135 ? -16.905 7.546 32.961 1.00 84.00 135 GLU A CA 1
ATOM 1119 C C . GLU A 1 135 ? -17.768 6.316 32.649 1.00 84.00 135 GLU A C 1
ATOM 1121 O O . GLU A 1 135 ? -18.889 6.217 33.143 1.00 84.00 135 GLU A O 1
ATOM 1126 N N . GLN A 1 136 ? -17.227 5.331 31.925 1.00 80.12 136 GLN A N 1
ATOM 1127 C CA . GLN A 1 136 ? -17.896 4.051 31.649 1.00 80.12 136 GLN A CA 1
ATOM 1128 C C . GLN A 1 136 ? -18.282 3.315 32.939 1.00 80.12 136 GLN A C 1
ATOM 1130 O O . GLN A 1 136 ? -19.404 2.829 33.079 1.00 80.12 136 GLN A O 1
ATOM 1135 N N . ASN A 1 137 ? -17.370 3.257 33.911 1.00 78.50 137 ASN A N 1
ATOM 1136 C CA . ASN A 1 137 ? -17.624 2.604 35.192 1.00 78.50 137 ASN A CA 1
ATOM 1137 C C . ASN A 1 137 ? -18.687 3.333 36.027 1.00 78.50 137 ASN A C 1
ATOM 1139 O O . ASN A 1 137 ? -19.496 2.674 36.680 1.00 78.50 137 ASN A O 1
ATOM 1143 N N . THR A 1 138 ? -18.719 4.666 36.000 1.00 77.56 138 THR A N 1
ATOM 1144 C CA . THR A 1 138 ? -19.762 5.464 36.663 1.00 77.56 138 THR A CA 1
ATOM 1145 C C . THR A 1 138 ? -21.123 5.237 36.008 1.00 77.56 138 THR A C 1
ATOM 1147 O O . THR A 1 138 ? -22.076 4.906 36.706 1.00 77.56 138 THR A O 1
ATOM 1150 N N . GLN A 1 139 ? -21.194 5.264 34.674 1.00 67.44 139 GLN A N 1
ATOM 1151 C CA . GLN A 1 139 ? -22.416 4.964 33.920 1.00 67.44 139 GLN A CA 1
ATOM 1152 C C . GLN A 1 139 ? -22.927 3.539 34.182 1.00 67.44 139 GLN A C 1
ATOM 1154 O O . GLN A 1 139 ? -24.123 3.315 34.352 1.00 67.44 139 GLN A O 1
ATOM 1159 N N . ASN A 1 140 ? -22.038 2.549 34.283 1.00 66.69 140 ASN A N 1
ATOM 1160 C CA . ASN A 1 140 ? -22.426 1.176 34.625 1.00 66.69 140 ASN A CA 1
ATOM 1161 C C . ASN A 1 140 ? -22.959 1.048 36.062 1.00 66.69 140 ASN A C 1
ATOM 1163 O O . ASN A 1 140 ? -23.865 0.251 36.312 1.00 66.69 140 ASN A O 1
ATOM 1167 N N . LYS A 1 141 ? -22.424 1.829 37.010 1.00 71.25 141 LYS A N 1
ATOM 1168 C CA . LYS A 1 141 ? -22.936 1.889 38.387 1.00 71.25 141 LYS A CA 1
ATOM 1169 C C . LYS A 1 141 ? -24.304 2.563 38.453 1.00 71.25 141 LYS A C 1
ATOM 1171 O O . LYS A 1 141 ? -25.184 2.023 39.112 1.00 71.25 141 LYS A O 1
ATOM 1176 N N . GLU A 1 142 ? -24.503 3.670 37.741 1.00 64.31 142 GLU A N 1
ATOM 1177 C CA . GLU A 1 142 ? -25.790 4.379 37.654 1.00 64.31 142 GLU A CA 1
ATOM 1178 C C . GLU A 1 142 ? -26.876 3.502 37.013 1.00 64.31 142 GLU A C 1
ATOM 1180 O O . GLU A 1 142 ? -27.961 3.354 37.573 1.00 64.31 142 GLU A O 1
ATOM 1185 N N . ASN A 1 143 ? -26.557 2.812 35.914 1.00 59.91 143 ASN A N 1
ATOM 1186 C CA . ASN A 1 143 ? -27.475 1.869 35.267 1.00 59.91 143 ASN A CA 1
ATOM 1187 C C . ASN A 1 143 ? -27.840 0.669 36.166 1.00 59.91 143 ASN A C 1
ATOM 1189 O O . ASN A 1 143 ? -28.958 0.156 36.095 1.00 59.91 143 ASN A O 1
ATOM 1193 N N . ASN A 1 144 ? -26.917 0.198 37.013 1.00 59.56 144 ASN A N 1
ATOM 1194 C CA . ASN A 1 144 ? -27.207 -0.862 37.985 1.00 59.56 144 ASN A CA 1
ATOM 1195 C C . ASN A 1 144 ? -27.996 -0.349 39.201 1.00 59.56 144 ASN A C 1
ATOM 1197 O O . ASN A 1 144 ? -28.888 -1.058 39.662 1.00 59.56 144 ASN A O 1
ATOM 1201 N N . ALA A 1 145 ? -27.723 0.868 39.679 1.00 59.88 145 ALA A N 1
ATOM 1202 C CA . ALA A 1 145 ? -28.467 1.501 40.769 1.00 59.88 145 ALA A CA 1
ATOM 1203 C C . ALA A 1 145 ? -29.932 1.767 40.374 1.00 59.88 145 ALA A C 1
ATOM 1205 O O . ALA A 1 145 ? -30.849 1.393 41.104 1.00 59.88 145 ALA A O 1
ATOM 1206 N N . GLN A 1 146 ? -30.169 2.276 39.161 1.00 58.84 146 GLN A N 1
ATOM 1207 C CA . GLN A 1 146 ? -31.520 2.473 38.623 1.00 58.84 146 GLN A CA 1
ATOM 1208 C C . GLN A 1 146 ? -32.272 1.141 38.447 1.00 58.84 146 GLN A C 1
ATOM 1210 O O . GLN A 1 146 ? -33.461 1.060 38.745 1.00 58.84 146 GLN A O 1
ATOM 1215 N N . LYS A 1 147 ? -31.595 0.048 38.055 1.00 54.28 147 LYS A N 1
ATOM 1216 C CA . LYS A 1 147 ? -32.199 -1.303 38.023 1.00 54.28 147 LYS A CA 1
ATOM 1217 C C . LYS A 1 147 ? -32.557 -1.854 39.409 1.00 54.28 147 LYS A C 1
ATOM 1219 O O . LYS A 1 147 ? -33.487 -2.660 39.500 1.00 54.28 147 LYS A O 1
ATOM 1224 N N . SER A 1 148 ? -31.831 -1.482 40.466 1.00 55.00 148 SER A N 1
ATOM 1225 C CA . SER A 1 148 ? -32.171 -1.874 41.840 1.00 55.00 148 SER A CA 1
ATOM 1226 C C . SER A 1 148 ? -33.306 -1.037 42.433 1.00 55.00 148 SER A C 1
ATOM 1228 O O . SER A 1 148 ? -34.175 -1.615 43.078 1.00 55.00 148 SER A O 1
ATOM 1230 N N . GLU A 1 149 ? -33.358 0.268 42.149 1.00 57.41 149 GLU A N 1
ATOM 1231 C CA . GLU A 1 149 ? -34.436 1.169 42.596 1.00 57.41 149 GLU A CA 1
ATOM 1232 C C . GLU A 1 149 ? -35.772 0.847 41.900 1.00 57.41 149 GLU A C 1
ATOM 1234 O O . GLU A 1 149 ? -36.800 0.682 42.552 1.00 57.41 149 GLU A O 1
ATOM 1239 N N . ILE A 1 150 ? -35.763 0.570 40.588 1.00 53.25 150 ILE A N 1
ATOM 1240 C CA . ILE A 1 150 ? -36.963 0.091 39.869 1.00 53.25 150 ILE A CA 1
ATOM 1241 C C . ILE A 1 150 ? -37.458 -1.260 40.429 1.00 53.25 150 ILE A C 1
ATOM 1243 O O . ILE A 1 150 ? -38.639 -1.594 40.333 1.00 53.25 150 ILE A O 1
ATOM 1247 N N . ASN A 1 151 ? -36.582 -2.063 41.044 1.00 54.91 151 ASN A N 1
ATOM 1248 C CA . ASN A 1 151 ? -36.972 -3.326 41.665 1.00 54.91 151 ASN A CA 1
ATOM 1249 C C . ASN A 1 151 ? -37.530 -3.187 43.091 1.00 54.91 151 ASN A C 1
ATOM 1251 O O . ASN A 1 151 ? -38.230 -4.113 43.507 1.00 54.91 151 ASN A O 1
ATOM 1255 N N . SER A 1 152 ? -37.266 -2.105 43.825 1.00 56.69 152 SER A N 1
ATOM 1256 C CA . SER A 1 152 ? -37.818 -1.902 45.174 1.00 56.69 152 SER A CA 1
ATOM 1257 C C . SER A 1 152 ? -39.214 -1.280 45.171 1.00 56.69 152 SER A C 1
ATOM 1259 O O . SER A 1 152 ? -39.992 -1.565 46.077 1.00 56.69 152 SER A O 1
ATOM 1261 N N . ASP A 1 153 ? -39.551 -0.502 44.139 1.00 57.97 153 ASP A N 1
ATOM 1262 C CA . ASP A 1 153 ? -40.748 0.355 44.147 1.00 57.97 153 ASP A CA 1
ATOM 1263 C C . ASP A 1 153 ? -41.980 -0.262 43.463 1.00 57.97 153 ASP A C 1
ATOM 1265 O O . ASP A 1 153 ? -43.070 0.305 43.509 1.00 57.97 153 ASP A O 1
ATOM 1269 N N . ILE A 1 154 ? -41.843 -1.440 42.841 1.00 59.19 154 ILE A N 1
ATOM 1270 C CA . ILE A 1 154 ? -42.967 -2.154 42.217 1.00 59.19 154 ILE A CA 1
ATOM 1271 C C . ILE A 1 154 ? -43.497 -3.218 43.196 1.00 59.19 154 ILE A C 1
ATOM 1273 O O . ILE A 1 154 ? -42.763 -4.174 43.484 1.00 59.19 154 ILE A O 1
ATOM 1277 N N . PRO A 1 155 ? -44.760 -3.113 43.666 1.00 68.50 155 PRO A N 1
ATOM 1278 C CA . PRO A 1 155 ? -45.409 -4.129 44.491 1.00 68.50 155 PRO A CA 1
ATOM 1279 C C . PRO A 1 155 ? -45.286 -5.528 43.874 1.00 68.50 155 PRO A C 1
ATOM 1281 O O . PRO A 1 155 ? -45.454 -5.711 42.666 1.00 68.50 155 PRO A O 1
ATOM 1284 N N . SER A 1 156 ? -44.993 -6.530 44.703 1.00 66.75 156 SER A N 1
ATOM 1285 C CA . SER A 1 156 ? -44.741 -7.915 44.275 1.00 66.75 156 SER A CA 1
ATOM 1286 C C . SER A 1 156 ? -45.885 -8.524 43.454 1.00 66.75 156 SER A C 1
ATOM 1288 O O . SER A 1 156 ? -45.627 -9.336 42.566 1.00 66.75 156 SER A O 1
ATOM 1290 N N . GLU A 1 157 ? -47.126 -8.102 43.705 1.00 68.69 157 GLU A N 1
ATOM 1291 C CA . GLU A 1 157 ? -48.322 -8.527 42.967 1.00 68.69 157 GLU A CA 1
ATOM 1292 C C . GLU A 1 157 ? -48.311 -8.053 41.511 1.00 68.69 157 GLU A C 1
ATOM 1294 O O . GLU A 1 157 ? -48.516 -8.862 40.610 1.00 68.69 157 GLU A O 1
ATOM 1299 N N . LEU A 1 158 ? -47.951 -6.792 41.256 1.00 66.56 158 LEU A N 1
ATOM 1300 C CA . LEU A 1 158 ? -47.854 -6.248 39.897 1.00 66.56 158 LEU A CA 1
ATOM 1301 C C . LEU A 1 158 ? -46.730 -6.917 39.096 1.00 66.56 158 LEU A C 1
ATOM 1303 O O . LEU A 1 158 ? -46.884 -7.170 37.904 1.00 66.56 158 LEU A O 1
ATOM 1307 N N . LYS A 1 159 ? -45.608 -7.261 39.745 1.00 66.75 159 LYS A N 1
ATOM 1308 C CA . LYS A 1 159 ? -44.516 -7.992 39.076 1.00 66.75 159 LYS A CA 1
ATOM 1309 C C . LYS A 1 159 ? -44.945 -9.378 38.609 1.00 66.75 159 LYS A C 1
ATOM 1311 O O . LYS A 1 159 ? -44.504 -9.819 37.550 1.00 66.75 159 LYS A O 1
ATOM 1316 N N . LYS A 1 160 ? -45.768 -10.062 39.404 1.00 73.50 160 LYS A N 1
ATOM 1317 C CA . LYS A 1 160 ? -46.237 -11.415 39.104 1.00 73.50 160 LYS A CA 1
ATOM 1318 C C . LYS A 1 160 ? -47.234 -11.404 37.943 1.00 73.50 160 LYS A C 1
ATOM 1320 O O . LYS A 1 160 ? -47.055 -12.160 36.996 1.00 73.50 160 LYS A O 1
ATOM 1325 N N . ASP A 1 161 ? -48.167 -10.454 37.959 1.00 76.00 161 ASP A N 1
ATOM 1326 C CA . ASP A 1 161 ? -49.176 -10.266 36.907 1.00 76.00 161 ASP A CA 1
ATOM 1327 C C . ASP A 1 161 ? -48.560 -9.886 35.546 1.00 76.00 161 ASP A C 1
ATOM 1329 O O . ASP A 1 161 ? -48.985 -10.363 34.492 1.00 76.00 161 ASP A O 1
ATOM 1333 N N . LEU A 1 162 ? -47.510 -9.055 35.545 1.00 77.25 162 LEU A N 1
ATOM 1334 C CA . LEU A 1 162 ? -46.761 -8.725 34.328 1.00 77.25 162 LEU A CA 1
ATOM 1335 C C . LEU A 1 162 ? -45.962 -9.919 33.788 1.00 77.25 162 LEU A C 1
ATOM 1337 O O . LEU A 1 162 ? -45.899 -10.098 32.569 1.00 77.25 162 LEU A O 1
ATOM 1341 N N . LEU A 1 163 ? -45.358 -10.728 34.667 1.00 76.12 163 LEU A N 1
ATOM 1342 C CA . LEU A 1 163 ? -44.621 -11.925 34.254 1.00 76.12 163 LEU A CA 1
ATOM 1343 C C . LEU A 1 163 ? -45.555 -12.966 33.635 1.00 76.12 163 LEU A C 1
ATOM 1345 O O . LEU A 1 163 ? -45.246 -13.488 32.566 1.00 76.12 163 LEU A O 1
ATOM 1349 N N . ASP A 1 164 ? -46.703 -13.216 34.264 1.00 77.25 164 ASP A N 1
ATOM 1350 C CA . ASP A 1 164 ? -47.680 -14.189 33.777 1.00 77.25 164 ASP A CA 1
ATOM 1351 C C . ASP A 1 164 ? -48.267 -13.761 32.420 1.00 77.25 164 ASP A C 1
ATOM 1353 O O . ASP A 1 164 ? -48.392 -14.585 31.510 1.00 77.25 164 ASP A O 1
ATOM 1357 N N . ASN A 1 165 ? -48.529 -12.464 32.219 1.00 76.50 165 ASN A N 1
ATOM 1358 C CA . ASN A 1 165 ? -48.969 -11.935 30.923 1.00 76.50 165 ASN A CA 1
ATOM 1359 C C . ASN A 1 165 ? -47.890 -12.037 29.832 1.00 76.50 165 ASN A C 1
ATOM 1361 O O . ASN A 1 165 ? -48.188 -12.447 28.711 1.00 76.50 165 ASN A O 1
ATOM 1365 N N . LEU A 1 166 ? -46.628 -11.724 30.145 1.00 77.69 166 LEU A N 1
ATOM 1366 C CA . LEU A 1 166 ? -45.511 -11.876 29.202 1.00 77.69 166 LEU A CA 1
ATOM 1367 C C . LEU A 1 166 ? -45.291 -13.337 28.810 1.00 77.69 166 LEU A C 1
ATOM 1369 O O . LEU A 1 166 ? -45.049 -13.644 27.646 1.00 77.69 166 LEU A O 1
ATOM 1373 N N . GLN A 1 167 ? -45.401 -14.250 29.769 1.00 74.12 167 GLN A N 1
ATOM 1374 C CA . GLN A 1 167 ? -45.183 -15.674 29.544 1.00 74.12 167 GLN A CA 1
ATOM 1375 C C . GLN A 1 167 ? -46.315 -16.324 28.741 1.00 74.12 167 GLN A C 1
ATOM 1377 O O . GLN A 1 167 ? -46.116 -17.392 28.166 1.00 74.12 167 GLN A O 1
ATOM 1382 N N . ASN A 1 168 ? -47.473 -15.669 28.655 1.00 75.38 168 ASN A N 1
ATOM 1383 C CA . ASN A 1 168 ? -48.562 -16.037 27.755 1.00 75.38 168 ASN A CA 1
ATOM 1384 C C . ASN A 1 168 ? -48.436 -15.399 26.360 1.00 75.38 168 ASN A C 1
ATOM 1386 O O . ASN A 1 168 ? -49.060 -15.891 25.430 1.00 75.38 168 ASN A O 1
ATOM 1390 N N . LEU A 1 169 ? -47.599 -14.369 26.187 1.00 74.94 169 LEU A N 1
ATOM 1391 C CA . LEU A 1 169 ? -47.373 -13.691 24.903 1.00 74.94 169 LEU A CA 1
ATOM 1392 C C . LEU A 1 169 ? -46.371 -14.422 23.987 1.00 74.94 169 LEU A C 1
ATOM 1394 O O . LEU A 1 169 ? -46.371 -14.213 22.781 1.00 74.94 169 LEU A O 1
ATOM 1398 N N . PHE A 1 170 ? -45.506 -15.266 24.557 1.00 74.38 170 PHE A N 1
ATOM 1399 C CA . PHE A 1 170 ? -44.510 -16.067 23.822 1.00 74.38 170 PHE A CA 1
ATOM 1400 C C . PHE A 1 170 ? -44.887 -17.554 23.714 1.00 74.38 170 PHE A C 1
ATOM 1402 O O . PHE A 1 170 ? -44.047 -18.379 23.357 1.00 74.38 170 PHE A O 1
ATOM 1409 N N . LYS A 1 171 ? -46.128 -17.907 24.067 1.00 63.94 171 LYS A N 1
ATOM 1410 C CA . LYS A 1 171 ? -46.696 -19.242 23.858 1.00 63.94 171 LYS A CA 1
ATOM 1411 C C . LYS A 1 171 ? -47.516 -19.239 22.568 1.00 63.94 171 LYS A C 1
ATOM 1413 O O . LYS A 1 171 ? -48.733 -19.300 22.641 1.00 63.94 171 LYS A O 1
ATOM 1418 N N . ASP A 1 172 ? -46.832 -19.152 21.434 1.00 53.69 172 ASP A N 1
ATOM 1419 C CA . ASP A 1 172 ? -47.321 -19.543 20.104 1.00 53.69 172 ASP A CA 1
ATOM 1420 C C . ASP A 1 172 ? -46.131 -20.044 19.271 1.00 53.69 172 ASP A C 1
ATOM 1422 O O . ASP A 1 172 ? -45.109 -19.318 19.194 1.00 53.69 172 ASP A O 1
#

Radius of gyration: 27.73 Å; chains: 1; bounding box: 75×36×67 Å

Sequence (172 aa):
LKQYRTKGIAYFSKEDFHELLDIPKSYRESDINKKIIKPIRQELTAIFKGLTIQKRYGKGRGKPVIGYQFTFKPEIKKSDDFNKHAPTKEEQNKALELANQQVQSEKAPTSLQEKIKEQKRKLELLQQLEKLEREQNTQNKENNAQKSEINSDIPSELKKDLLDNLQNLFKD

InterPro domains:
  IPR036388 Winged helix-like DNA-binding domain superfamily [G3DSA:1.10.10.10] (1-81)
  IPR036390 Winged helix DNA-binding domain superfamily [SSF46785] (1-74)

pLDDT: mean 84.01, std 12.59, range [53.25, 97.94]

Organism: Enterococcus faecium (NCBI:txid1352)

Secondary structure (DSSP, 8-state):
-GGGTTT-EEEEEHHHHHHHTT--TT--HHHHIIIIIHHHHHHHTTTSTT-EEEEEE-SSTT--EEEEEEE-PPPPTT-----SSPPPHHHHHHHHHHHHHHHHHHSPPSSHHHHHHHHHHHHHHHHHHHHHHHHHHHHHHHHHHHHHHHHHSS-HHHHHHHHHHHHHHT--